Protein AF-A0A6A4KX55-F1 (afdb_monomer_lite)

Organism: NCBI:txid262921

Foldseek 3Di:
DDDDDDVVLVVCCVPDPQVVVPPDDDPVVSSVVSCVVVVNCPPPDDDPPQEFEDAPPPDPRHDDDDPSHNYYPDCPDPVSVLVVCVSVVVCVPDDDDPVDDDDDD

Radius of gyration: 18.21 Å; chains: 1; bounding box: 34×35×49 Å

Structure (mmCIF, N/CA/C/O backbone):
data_AF-A0A6A4KX55-F1
#
_entry.id   AF-A0A6A4KX55-F1
#
loop_
_atom_site.group_PDB
_atom_site.id
_atom_site.type_symbol
_atom_site.label_atom_id
_atom_site.label_alt_id
_atom_site.label_comp_id
_atom_site.label_asym_id
_atom_site.label_entity_id
_atom_site.label_seq_id
_atom_site.pdbx_PDB_ins_code
_atom_site.Cartn_x
_atom_site.Cartn_y
_atom_site.Cartn_z
_atom_site.occupancy
_atom_site.B_iso_or_equiv
_atom_site.auth_seq_id
_atom_site.auth_comp_id
_atom_site.auth_asym_id
_atom_site.auth_atom_id
_atom_site.pdbx_PDB_model_num
ATOM 1 N N . MET A 1 1 ? 3.605 4.102 4.365 1.00 81.12 1 MET A N 1
ATOM 2 C CA . MET A 1 1 ? 2.219 4.073 3.849 1.00 81.12 1 MET A CA 1
ATOM 3 C C . MET A 1 1 ? 2.182 3.052 2.728 1.00 81.12 1 MET A C 1
ATOM 5 O O . MET A 1 1 ? 3.078 3.096 1.902 1.00 81.12 1 MET A O 1
ATOM 9 N N . GLY A 1 2 ? 1.238 2.114 2.742 1.00 85.00 2 GLY A N 1
ATOM 10 C CA . GLY A 1 2 ? 1.101 1.079 1.713 1.00 85.00 2 GLY A CA 1
ATOM 11 C C . GLY A 1 2 ? 0.410 1.531 0.421 1.00 85.00 2 GLY A C 1
ATOM 12 O O . GLY A 1 2 ? -0.059 2.662 0.283 1.00 85.00 2 GLY A O 1
ATOM 13 N N . PHE A 1 3 ? 0.336 0.612 -0.530 1.00 90.44 3 PHE A N 1
ATOM 14 C CA . PHE A 1 3 ? -0.394 0.746 -1.784 1.00 90.44 3 PHE A CA 1
ATOM 15 C C . PHE A 1 3 ? -0.927 -0.630 -2.195 1.00 90.44 3 PHE A C 1
ATOM 17 O O . PHE A 1 3 ? -0.511 -1.655 -1.658 1.00 90.44 3 PHE A O 1
ATOM 24 N N . LEU A 1 4 ? -1.864 -0.643 -3.137 1.00 91.50 4 LEU A N 1
ATOM 25 C CA . LEU A 1 4 ? -2.405 -1.857 -3.736 1.00 91.50 4 LEU A CA 1
ATOM 26 C C . LEU A 1 4 ? -2.187 -1.777 -5.243 1.00 91.50 4 LEU A C 1
ATOM 28 O O . LEU A 1 4 ? -2.354 -0.710 -5.836 1.00 91.50 4 LEU A O 1
ATOM 32 N N . LEU A 1 5 ? -1.812 -2.902 -5.844 1.00 94.62 5 LEU A N 1
ATOM 33 C CA . LEU A 1 5 ? -1.653 -3.048 -7.286 1.00 94.62 5 LEU A CA 1
ATOM 34 C C . LEU A 1 5 ? -2.670 -4.064 -7.794 1.00 94.62 5 LEU A C 1
ATOM 36 O O . LEU A 1 5 ? -2.913 -5.087 -7.151 1.00 94.62 5 LEU A O 1
ATOM 40 N N . SER A 1 6 ? -3.255 -3.785 -8.953 1.00 95.38 6 SER A N 1
ATOM 41 C CA . SER A 1 6 ? -4.009 -4.780 -9.704 1.00 95.38 6 SER A CA 1
ATOM 42 C C . SER A 1 6 ? -3.063 -5.839 -10.278 1.00 95.38 6 SER A C 1
ATOM 44 O O . SER A 1 6 ? -1.865 -5.600 -10.456 1.00 95.38 6 SER A O 1
ATOM 46 N N . TRP A 1 7 ? -3.593 -7.031 -10.548 1.00 96.69 7 TRP A N 1
ATOM 47 C CA . TRP A 1 7 ? -2.774 -8.172 -10.962 1.00 96.69 7 TRP A CA 1
ATOM 48 C C . TRP A 1 7 ? -2.030 -7.936 -12.284 1.00 96.69 7 TRP A C 1
ATOM 50 O O . TRP A 1 7 ? -0.869 -8.305 -12.400 1.00 96.69 7 TRP A O 1
ATOM 60 N N . ASP A 1 8 ? -2.637 -7.231 -13.236 1.00 96.00 8 ASP A N 1
ATOM 61 C CA . ASP A 1 8 ? -2.009 -6.869 -14.513 1.00 96.00 8 ASP A CA 1
ATOM 62 C C . ASP A 1 8 ? -0.739 -6.014 -14.334 1.00 96.00 8 ASP A C 1
ATOM 64 O O . ASP A 1 8 ? 0.228 -6.151 -15.087 1.00 96.00 8 ASP A O 1
ATOM 68 N N . LEU A 1 9 ? -0.707 -5.152 -13.309 1.00 97.00 9 LEU A N 1
ATOM 69 C CA . LEU A 1 9 ? 0.491 -4.393 -12.951 1.00 97.00 9 LEU A CA 1
ATOM 70 C C . LEU A 1 9 ? 1.567 -5.302 -12.357 1.00 97.00 9 LEU A C 1
ATOM 72 O O . LEU A 1 9 ? 2.740 -5.123 -12.671 1.00 97.00 9 LEU A O 1
ATOM 76 N N . VAL A 1 10 ? 1.179 -6.280 -11.533 1.00 96.81 10 VAL A N 1
ATOM 77 C CA . VAL A 1 10 ? 2.100 -7.272 -10.954 1.00 96.81 10 VAL A CA 1
ATOM 78 C C . VAL A 1 10 ? 2.715 -8.141 -12.050 1.00 96.81 10 VAL A C 1
ATOM 80 O O . VAL A 1 10 ? 3.933 -8.311 -12.083 1.00 96.81 10 VAL A O 1
ATOM 83 N N . GLU A 1 11 ? 1.902 -8.631 -12.987 1.00 97.81 11 GLU A N 1
ATOM 84 C CA . GLU A 1 11 ? 2.375 -9.392 -14.146 1.00 97.81 11 GLU A CA 1
ATOM 85 C C . GLU A 1 11 ? 3.349 -8.571 -14.984 1.00 97.81 11 GLU A C 1
ATOM 87 O O . GLU A 1 11 ? 4.436 -9.047 -15.313 1.00 97.81 11 GLU A O 1
ATOM 92 N N . TRP A 1 12 ? 3.006 -7.313 -15.275 1.00 97.75 12 TRP A N 1
ATOM 93 C CA . TRP A 1 12 ? 3.901 -6.417 -15.999 1.00 97.75 12 TRP A CA 1
ATOM 94 C C . TRP A 1 12 ? 5.222 -6.189 -15.253 1.00 97.75 12 TRP A C 1
ATOM 96 O O . TRP A 1 12 ? 6.278 -6.227 -15.888 1.00 97.75 12 TRP A O 1
ATOM 106 N N . ILE A 1 13 ? 5.186 -6.002 -13.927 1.00 97.25 13 ILE A N 1
ATOM 107 C CA . ILE A 1 13 ? 6.399 -5.860 -13.110 1.00 97.25 13 ILE A CA 1
ATOM 108 C C . ILE A 1 13 ? 7.279 -7.112 -13.219 1.00 97.25 13 ILE A C 1
ATOM 110 O O . ILE A 1 13 ? 8.496 -6.990 -13.337 1.00 97.25 13 ILE A O 1
ATOM 114 N N . GLY A 1 14 ? 6.672 -8.302 -13.220 1.00 96.88 14 GLY A N 1
ATOM 115 C CA . GLY A 1 14 ? 7.385 -9.578 -13.279 1.00 96.88 14 GLY A CA 1
ATOM 116 C C . GLY A 1 14 ? 8.090 -9.866 -14.609 1.00 96.88 14 GLY A C 1
ATOM 117 O O . GLY A 1 14 ? 9.042 -10.644 -14.625 1.00 96.88 14 GLY A O 1
ATOM 118 N N . VAL A 1 15 ? 7.656 -9.250 -15.715 1.00 97.94 15 VAL A N 1
ATOM 119 C CA . VAL A 1 15 ? 8.202 -9.523 -17.062 1.00 97.94 15 VAL A CA 1
ATOM 120 C C . VAL A 1 15 ? 8.933 -8.342 -17.703 1.00 97.94 15 VAL A C 1
ATOM 122 O O . VAL A 1 15 ? 9.639 -8.532 -18.690 1.00 97.94 15 VAL A O 1
ATOM 125 N N . SER A 1 16 ? 8.764 -7.119 -17.193 1.00 97.81 16 SER A N 1
ATOM 126 C CA . SER A 1 16 ? 9.350 -5.917 -17.792 1.00 97.81 16 SER A CA 1
ATOM 127 C C . SER A 1 16 ? 10.829 -5.743 -17.444 1.00 97.81 16 SER A C 1
ATOM 129 O O . SER A 1 16 ? 11.244 -5.899 -16.297 1.00 97.81 16 SER A O 1
ATOM 131 N N . ASP A 1 17 ? 11.620 -5.298 -18.423 1.00 98.19 17 ASP A N 1
ATOM 132 C CA . ASP A 1 17 ? 13.017 -4.917 -18.193 1.00 98.19 17 ASP A CA 1
ATOM 133 C C . ASP A 1 17 ? 13.169 -3.662 -17.312 1.00 98.19 17 ASP A C 1
ATOM 135 O O . ASP A 1 17 ? 14.244 -3.439 -16.759 1.00 98.19 17 ASP A O 1
ATOM 139 N N . ILE A 1 18 ? 12.113 -2.847 -17.147 1.00 98.06 18 ILE A N 1
ATOM 140 C CA . ILE A 1 18 ? 12.163 -1.619 -16.337 1.00 98.06 18 ILE A CA 1
ATOM 141 C C . ILE A 1 18 ? 12.393 -1.958 -14.851 1.00 98.06 18 ILE A C 1
ATOM 143 O O . ILE A 1 18 ? 13.448 -1.578 -14.342 1.00 98.06 18 ILE A O 1
ATOM 147 N N . PRO A 1 19 ? 11.508 -2.702 -14.149 1.00 97.25 19 PRO A N 1
ATOM 148 C CA . PRO A 1 19 ? 11.777 -3.115 -12.769 1.00 97.25 19 PRO A CA 1
ATOM 149 C C . PRO A 1 19 ? 12.984 -4.040 -12.646 1.00 97.25 19 PRO A C 1
ATOM 151 O O . PRO A 1 19 ? 13.758 -3.921 -11.699 1.00 97.25 19 PRO A O 1
ATOM 154 N N . LYS A 1 20 ? 13.178 -4.939 -13.620 1.00 97.38 20 LYS A N 1
ATOM 155 C CA . LYS A 1 20 ? 14.279 -5.912 -13.622 1.00 97.38 20 LYS A CA 1
ATOM 156 C C . LYS A 1 20 ? 15.661 -5.253 -13.556 1.00 97.38 20 LYS A C 1
ATOM 158 O O . LYS A 1 20 ? 16.560 -5.814 -12.936 1.00 97.38 20 LYS A O 1
ATOM 163 N N . ASN A 1 21 ? 15.823 -4.078 -14.165 1.00 97.69 21 ASN A N 1
ATOM 164 C CA . ASN A 1 21 ? 17.088 -3.340 -14.194 1.00 97.69 21 ASN A CA 1
ATOM 165 C C . ASN A 1 21 ? 17.198 -2.243 -13.115 1.00 97.69 21 ASN A C 1
ATOM 167 O O . ASN A 1 21 ? 18.212 -1.550 -13.066 1.00 97.69 21 ASN A O 1
ATOM 171 N N . ASP A 1 22 ? 16.187 -2.059 -12.258 1.00 96.75 22 ASP A N 1
ATOM 172 C CA . ASP A 1 22 ? 16.114 -0.943 -11.305 1.00 96.75 22 ASP A CA 1
ATOM 173 C C . ASP A 1 22 ? 15.582 -1.394 -9.937 1.00 96.75 22 ASP A C 1
ATOM 175 O O . ASP A 1 22 ? 14.496 -1.006 -9.523 1.00 96.75 22 ASP A O 1
ATOM 179 N N . THR A 1 23 ? 16.346 -2.225 -9.222 1.00 96.06 23 THR A N 1
ATOM 180 C CA . THR A 1 23 ? 15.906 -2.888 -7.976 1.00 96.06 23 THR A CA 1
ATOM 181 C C . THR A 1 23 ? 16.488 -2.293 -6.688 1.00 96.06 23 THR A C 1
ATOM 183 O O . THR A 1 23 ? 16.286 -2.852 -5.611 1.00 96.06 23 THR A O 1
ATOM 186 N N . PHE A 1 24 ? 17.243 -1.191 -6.763 1.00 96.75 24 PHE A N 1
ATOM 187 C CA . PHE A 1 24 ? 17.933 -0.606 -5.607 1.00 96.75 24 PHE A CA 1
ATOM 188 C C . PHE A 1 24 ? 17.283 0.703 -5.146 1.00 96.75 24 PHE A C 1
ATOM 190 O O . PHE A 1 24 ? 17.296 1.703 -5.862 1.00 96.75 24 PHE A O 1
ATOM 197 N N . GLY A 1 25 ? 16.748 0.719 -3.924 1.00 95.56 25 GLY A N 1
ATOM 198 C CA . GLY A 1 25 ? 16.095 1.893 -3.347 1.00 95.56 25 GLY A CA 1
ATOM 199 C C . GLY A 1 25 ? 14.976 1.539 -2.370 1.00 95.56 25 GLY A C 1
ATOM 200 O O . GLY A 1 25 ? 14.808 0.385 -1.985 1.00 95.56 25 GLY A O 1
ATOM 201 N N . LEU A 1 26 ? 14.213 2.557 -1.964 1.00 94.81 26 LEU A N 1
ATOM 202 C CA . LEU A 1 26 ? 12.984 2.362 -1.192 1.00 94.81 26 LEU A CA 1
ATOM 203 C C . LEU A 1 26 ? 11.902 1.786 -2.107 1.00 94.81 26 LEU A C 1
ATOM 205 O O . LEU A 1 26 ? 11.653 2.331 -3.181 1.00 94.81 26 LEU A O 1
ATOM 209 N N . GLU A 1 27 ? 11.278 0.699 -1.669 1.00 95.12 27 GLU A N 1
ATOM 210 C CA . GLU A 1 27 ? 10.332 -0.089 -2.462 1.00 95.12 27 GLU A CA 1
ATOM 211 C C . GLU A 1 27 ? 9.149 0.743 -2.987 1.00 95.12 27 GLU A C 1
ATOM 213 O O . GLU A 1 27 ? 8.886 0.737 -4.188 1.00 95.12 27 GLU A O 1
ATOM 218 N N . ASP A 1 28 ? 8.522 1.562 -2.144 1.00 92.44 28 ASP A N 1
ATOM 219 C CA . ASP A 1 28 ? 7.424 2.457 -2.530 1.00 92.44 28 ASP A CA 1
ATOM 220 C C . ASP A 1 28 ? 7.813 3.476 -3.619 1.00 92.44 28 ASP A C 1
ATOM 222 O O . ASP A 1 28 ? 7.050 3.736 -4.557 1.00 92.44 28 ASP A O 1
ATOM 226 N N . LYS A 1 29 ? 9.024 4.034 -3.534 1.00 95.06 29 LYS A N 1
ATOM 227 C CA . LYS A 1 29 ? 9.564 4.953 -4.544 1.00 95.06 29 LYS A CA 1
ATOM 228 C C . LYS A 1 29 ? 9.906 4.238 -5.843 1.00 95.06 29 LYS A C 1
ATOM 230 O O . LYS A 1 29 ? 9.659 4.799 -6.910 1.00 95.06 29 LYS A O 1
ATOM 235 N N . LEU A 1 30 ? 10.473 3.036 -5.757 1.00 96.25 30 LEU A N 1
ATOM 236 C CA . LEU A 1 30 ? 10.803 2.225 -6.925 1.00 96.25 30 LEU A CA 1
ATOM 237 C C . LEU A 1 30 ? 9.543 1.857 -7.699 1.00 96.25 30 LEU A C 1
ATOM 239 O O . LEU A 1 30 ? 9.473 2.123 -8.894 1.00 96.25 30 LEU A O 1
ATOM 243 N N . VAL A 1 31 ? 8.511 1.359 -7.015 1.00 96.00 31 VAL A N 1
ATOM 244 C CA . VAL A 1 31 ? 7.237 1.016 -7.656 1.00 96.00 31 VAL A CA 1
ATOM 245 C C . VAL A 1 31 ? 6.636 2.228 -8.368 1.00 96.00 31 VAL A C 1
ATOM 247 O O . VAL A 1 31 ? 6.249 2.118 -9.531 1.00 96.00 31 VAL A O 1
ATOM 250 N N . GLY A 1 32 ? 6.619 3.405 -7.731 1.00 95.00 32 GLY A N 1
ATOM 251 C CA . GLY A 1 32 ? 6.170 4.640 -8.383 1.00 95.00 32 GLY A CA 1
ATOM 252 C C . GLY A 1 32 ? 6.978 4.973 -9.643 1.00 95.00 32 GLY A C 1
ATOM 253 O O . GLY A 1 32 ? 6.404 5.187 -10.710 1.00 95.00 32 GLY A O 1
ATOM 254 N N . LYS A 1 33 ? 8.312 4.934 -9.541 1.00 96.50 33 LYS A N 1
ATOM 255 C CA . LYS A 1 33 ? 9.234 5.202 -10.654 1.00 96.50 33 LYS A CA 1
ATOM 256 C C . LYS A 1 33 ? 9.032 4.234 -11.822 1.00 96.50 33 LYS A C 1
ATOM 258 O O . LYS A 1 33 ? 9.014 4.671 -12.972 1.00 96.50 33 LYS A O 1
ATOM 263 N N . TRP A 1 34 ? 8.866 2.940 -11.552 1.00 97.88 34 TRP A N 1
ATOM 264 C CA . TRP A 1 34 ? 8.635 1.938 -12.591 1.00 97.88 34 TRP A CA 1
ATOM 265 C C . TRP A 1 34 ? 7.321 2.186 -13.322 1.00 97.88 34 TRP A C 1
ATOM 267 O O . TRP A 1 34 ? 7.295 2.188 -14.552 1.00 97.88 34 TRP A O 1
ATOM 277 N N . LEU A 1 35 ? 6.234 2.417 -12.580 1.00 96.94 35 LEU A N 1
ATOM 278 C CA . LEU A 1 35 ? 4.916 2.643 -13.169 1.00 96.94 35 LEU A CA 1
ATOM 279 C C . LEU A 1 35 ? 4.875 3.919 -14.020 1.00 96.94 35 LEU A C 1
ATOM 281 O O . LEU A 1 35 ? 4.205 3.921 -15.055 1.00 96.94 35 LEU A O 1
ATOM 285 N N . ASP A 1 36 ? 5.605 4.964 -13.625 1.00 95.75 36 ASP A N 1
ATOM 286 C CA . ASP A 1 36 ? 5.752 6.191 -14.411 1.00 95.75 36 ASP A CA 1
ATOM 287 C C . ASP A 1 36 ? 6.567 5.937 -15.690 1.00 95.75 36 ASP A C 1
ATOM 289 O O . ASP A 1 36 ? 6.104 6.244 -16.789 1.00 95.75 36 ASP A O 1
ATOM 293 N N . ALA A 1 37 ? 7.736 5.295 -15.580 1.00 97.12 37 ALA A N 1
ATOM 294 C CA . ALA A 1 37 ? 8.584 4.968 -16.731 1.00 97.12 37 ALA A CA 1
ATOM 295 C C . ALA A 1 37 ? 7.888 4.031 -17.739 1.00 97.12 37 ALA A C 1
ATOM 297 O O . ALA A 1 37 ? 8.059 4.169 -18.950 1.00 97.12 37 ALA A O 1
ATOM 298 N N . GLY A 1 38 ? 7.078 3.091 -17.245 1.00 96.44 38 GLY A N 1
ATOM 299 C CA . GLY A 1 38 ? 6.302 2.148 -18.049 1.00 96.44 38 GLY A CA 1
ATOM 300 C C . GLY A 1 38 ? 4.944 2.667 -18.526 1.00 96.44 38 GLY A C 1
ATOM 301 O O . GLY A 1 38 ? 4.222 1.921 -19.192 1.00 96.44 38 GLY A O 1
ATOM 302 N N . TRP A 1 39 ? 4.564 3.904 -18.175 1.00 96.19 39 TRP A N 1
ATOM 303 C CA . TRP A 1 39 ? 3.249 4.490 -18.474 1.00 96.19 39 TRP A CA 1
ATOM 304 C C . TRP A 1 39 ? 2.065 3.619 -18.007 1.00 96.19 39 TRP A C 1
ATOM 306 O O . TRP A 1 39 ? 1.043 3.487 -18.693 1.00 96.19 39 TRP A O 1
ATOM 316 N N . LYS A 1 40 ? 2.204 3.002 -16.827 1.00 95.62 40 LYS A N 1
ATOM 317 C CA . LYS A 1 40 ? 1.249 2.041 -16.253 1.00 95.62 40 LYS A CA 1
ATOM 318 C C . LYS A 1 40 ? 0.306 2.625 -15.204 1.00 95.62 40 LYS A C 1
ATOM 320 O O . LYS A 1 40 ? -0.766 2.071 -14.988 1.00 95.62 40 LYS A O 1
ATOM 325 N N . ALA A 1 41 ? 0.618 3.776 -14.614 1.00 89.19 41 ALA A N 1
ATOM 326 C CA . ALA A 1 41 ? -0.194 4.403 -13.563 1.00 89.19 41 ALA A CA 1
ATOM 327 C C . ALA A 1 41 ? -1.485 5.111 -14.056 1.00 89.19 41 ALA A C 1
ATOM 329 O O . ALA A 1 41 ? -1.958 6.049 -13.416 1.00 89.19 41 ALA A O 1
ATOM 330 N N . LYS A 1 42 ? -2.082 4.688 -15.182 1.00 89.25 42 LYS A N 1
ATOM 331 C CA . LYS A 1 42 ? -3.206 5.400 -15.833 1.00 89.25 42 LYS A CA 1
ATOM 332 C C . LYS A 1 42 ? -4.475 5.480 -14.977 1.00 89.25 42 LYS A C 1
ATOM 334 O O . LYS A 1 42 ? -5.196 6.464 -15.060 1.00 89.25 42 LYS A O 1
ATOM 339 N N . ASN A 1 43 ? -4.712 4.470 -14.141 1.00 89.56 43 ASN A N 1
ATOM 340 C CA . ASN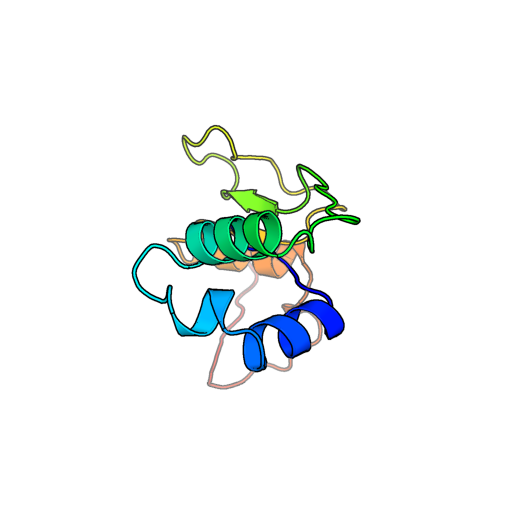 A 1 43 ? -5.877 4.376 -13.255 1.00 89.56 43 ASN A CA 1
ATOM 341 C C . ASN A 1 43 ? -5.494 4.581 -11.781 1.00 89.56 43 ASN A C 1
ATOM 343 O O . ASN A 1 43 ? -6.086 3.983 -10.883 1.00 89.56 43 ASN A O 1
ATOM 347 N N . ARG A 1 44 ? -4.452 5.376 -11.514 1.00 88.31 44 ARG A N 1
ATOM 348 C CA . ARG A 1 44 ? -4.002 5.630 -10.146 1.00 88.31 44 ARG A CA 1
ATOM 349 C C . ARG A 1 44 ? -5.081 6.386 -9.371 1.00 88.31 44 ARG A C 1
ATOM 351 O O . ARG A 1 44 ? -5.413 7.522 -9.695 1.00 88.31 44 ARG A O 1
ATOM 358 N N . PHE A 1 45 ? -5.553 5.775 -8.293 1.00 86.81 45 PHE A N 1
ATOM 359 C CA . PHE A 1 45 ? -6.503 6.371 -7.363 1.00 86.81 45 PHE A CA 1
ATOM 360 C C . PHE A 1 45 ? -5.858 6.574 -5.988 1.00 86.81 45 PHE A C 1
ATOM 362 O O . PHE A 1 45 ? -5.022 5.783 -5.554 1.00 86.81 45 PHE A O 1
ATOM 369 N N . SER A 1 46 ? -6.231 7.653 -5.299 1.00 83.56 46 SER A N 1
ATOM 370 C CA . SER A 1 46 ? -5.739 7.972 -3.957 1.00 83.56 46 SER A CA 1
ATOM 371 C C . SER A 1 46 ? -6.904 8.411 -3.079 1.00 83.56 46 SER A C 1
ATOM 373 O O . SER A 1 46 ? -7.316 9.566 -3.135 1.00 83.56 46 SER A O 1
ATOM 375 N N . ASN A 1 47 ? -7.388 7.510 -2.225 1.00 73.06 47 ASN A N 1
ATOM 376 C CA . ASN A 1 47 ? -8.504 7.776 -1.320 1.00 73.06 47 ASN A CA 1
ATOM 377 C C . ASN A 1 47 ? -8.044 8.343 0.030 1.00 73.06 47 ASN A C 1
ATOM 379 O O . ASN A 1 47 ? -8.199 7.685 1.049 1.00 73.06 47 ASN A O 1
ATOM 383 N N . LYS A 1 48 ? -7.381 9.501 0.087 1.00 76.81 48 LYS A N 1
ATOM 384 C CA . LYS A 1 48 ? -6.962 10.049 1.393 1.00 76.81 48 LYS A CA 1
ATOM 385 C C . LYS A 1 48 ? -8.168 10.689 2.115 1.00 76.81 48 LYS A C 1
ATOM 387 O O . LYS A 1 48 ? -8.800 11.527 1.477 1.00 76.81 48 LYS A O 1
ATOM 392 N N . PRO A 1 49 ? -8.451 10.378 3.404 1.00 77.25 49 PRO A N 1
ATOM 393 C CA . PRO A 1 49 ? -7.697 9.514 4.325 1.00 77.25 49 PRO A CA 1
ATOM 394 C C . PRO A 1 49 ? -8.311 8.104 4.511 1.00 77.25 49 PRO A C 1
ATOM 396 O O . PRO A 1 49 ? -9.071 7.864 5.436 1.00 77.25 49 PRO A O 1
ATOM 399 N N . GLY A 1 50 ? -7.936 7.135 3.676 1.00 86.81 50 GLY A N 1
ATOM 400 C CA . GLY A 1 50 ? -8.294 5.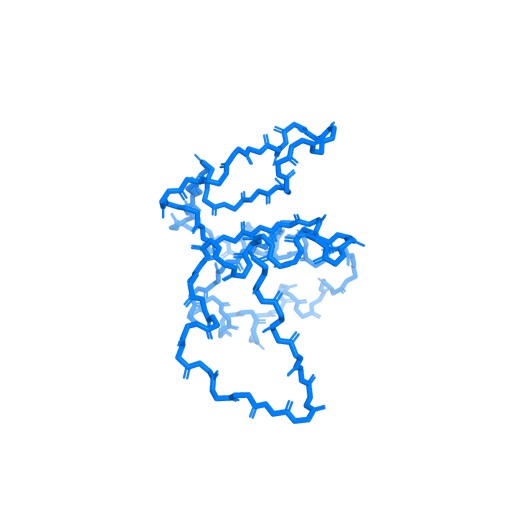718 3.852 1.00 86.81 50 GLY A CA 1
ATOM 401 C C . GLY A 1 50 ? -7.213 4.912 4.577 1.00 86.81 50 GLY A C 1
ATOM 402 O O . GLY A 1 50 ? -7.483 3.878 5.170 1.00 86.81 50 GLY A O 1
ATOM 403 N N . MET A 1 51 ? -5.972 5.388 4.574 1.00 91.06 51 MET A N 1
ATOM 404 C CA . MET A 1 51 ? -4.889 4.822 5.371 1.00 91.06 51 MET A CA 1
ATOM 405 C C . MET A 1 51 ? -4.075 5.969 5.949 1.00 91.06 51 MET A C 1
ATOM 407 O O . MET A 1 51 ? -3.875 6.972 5.256 1.00 91.06 51 MET A O 1
ATOM 411 N N . TYR A 1 52 ? -3.636 5.843 7.198 1.00 92.12 52 TYR A N 1
ATOM 412 C CA . TYR A 1 52 ? -2.979 6.930 7.921 1.00 92.12 52 TYR A CA 1
ATOM 413 C C . TYR A 1 52 ? -2.311 6.454 9.223 1.00 92.12 52 TYR A C 1
ATOM 415 O O . TYR A 1 52 ? -2.455 5.299 9.617 1.00 92.12 52 TYR A O 1
ATOM 423 N N . ASP A 1 53 ? -1.533 7.325 9.863 1.00 92.88 53 ASP A N 1
ATOM 424 C CA . ASP A 1 53 ? -0.859 7.071 11.139 1.00 92.88 53 ASP A CA 1
ATOM 425 C C . ASP A 1 53 ? -1.856 7.074 12.307 1.00 92.88 53 ASP A C 1
ATOM 427 O O . ASP A 1 53 ? -2.832 7.820 12.297 1.00 92.88 53 ASP A O 1
ATOM 431 N N . TYR A 1 54 ? -1.591 6.265 13.335 1.00 94.56 54 TYR A N 1
ATOM 432 C CA . TYR A 1 54 ? -2.436 6.160 14.528 1.00 94.56 54 TYR A CA 1
ATOM 433 C C . TYR A 1 54 ? -2.804 7.536 15.145 1.00 94.56 54 TYR A C 1
ATOM 435 O O . TYR A 1 54 ? -1.926 8.410 15.218 1.00 94.56 54 TYR A O 1
ATOM 443 N N . PRO A 1 55 ? -4.052 7.720 15.640 1.00 93.69 55 PRO A N 1
ATOM 444 C CA . PRO A 1 55 ? -4.511 8.978 16.229 1.00 93.69 55 PRO A CA 1
ATOM 445 C C . PRO A 1 55 ? -3.588 9.519 17.327 1.00 93.69 55 PRO A C 1
ATOM 447 O O . PRO A 1 55 ? -3.075 8.777 18.167 1.00 93.69 55 PRO A O 1
ATOM 450 N N . GLY A 1 56 ? -3.385 10.837 17.345 1.00 88.31 56 GLY A N 1
ATOM 451 C CA . GLY A 1 56 ? -2.560 11.503 18.359 1.00 88.31 56 GLY A CA 1
ATOM 452 C C . GLY A 1 56 ? -1.049 11.317 18.175 1.00 88.31 56 GLY A C 1
ATOM 453 O O . GLY A 1 56 ? -0.269 11.758 19.017 1.00 88.31 56 GLY A O 1
ATOM 454 N N . THR A 1 57 ? -0.601 10.701 17.076 1.00 81.94 57 THR A N 1
ATOM 455 C CA . THR A 1 57 ? 0.808 10.783 16.668 1.00 81.94 57 THR A CA 1
ATOM 456 C C . THR A 1 57 ? 1.113 12.173 16.092 1.00 81.94 57 THR A C 1
ATOM 458 O O . THR A 1 57 ? 0.263 12.773 15.438 1.00 81.94 57 THR A O 1
ATOM 461 N N . ASN A 1 58 ? 2.331 12.698 16.298 1.00 78.56 58 ASN A N 1
ATOM 462 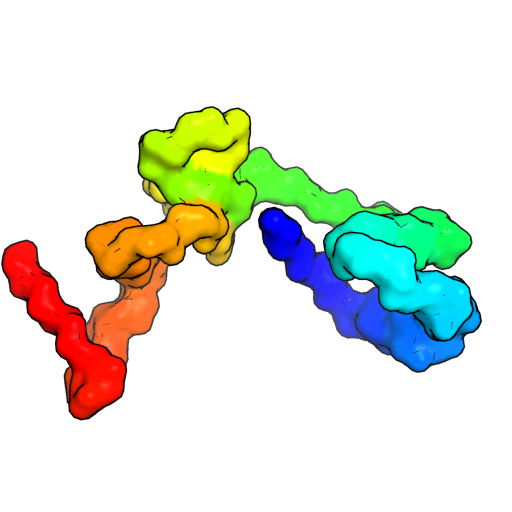C CA . ASN A 1 58 ? 2.748 14.047 15.855 1.00 78.56 58 ASN A CA 1
ATOM 463 C C . ASN A 1 58 ? 2.902 14.194 14.317 1.00 78.56 58 ASN A C 1
ATOM 465 O O . ASN A 1 58 ? 3.585 15.100 13.836 1.00 78.56 58 ASN A O 1
ATOM 469 N N . GLY A 1 59 ? 2.334 13.279 13.528 1.00 75.00 59 GLY A N 1
ATOM 470 C CA . GLY A 1 59 ? 2.434 13.263 12.071 1.00 75.00 59 GLY A CA 1
ATOM 471 C C . GLY A 1 59 ? 1.337 14.085 11.390 1.00 75.00 59 GLY A C 1
ATOM 472 O O . GLY A 1 59 ? 0.199 14.122 11.842 1.00 75.00 59 GLY A O 1
ATOM 473 N N . ARG A 1 60 ? 1.645 14.682 10.228 1.00 81.56 60 ARG A N 1
ATOM 474 C CA . ARG A 1 60 ? 0.639 15.324 9.344 1.00 81.56 60 ARG A CA 1
ATOM 475 C C . ARG A 1 60 ? -0.385 14.341 8.766 1.00 81.56 60 ARG A C 1
ATOM 477 O O . ARG A 1 60 ? -1.382 14.769 8.199 1.00 81.56 60 ARG A O 1
ATOM 484 N N . CYS A 1 61 ? -0.099 13.048 8.863 1.00 85.31 61 CYS A N 1
ATOM 485 C CA . CYS A 1 61 ? -0.944 11.964 8.393 1.00 85.31 61 CYS A CA 1
ATOM 486 C C . CYS A 1 61 ? -1.599 11.232 9.571 1.00 85.31 61 CYS A C 1
ATOM 488 O O . CYS A 1 61 ? -1.871 10.053 9.434 1.00 85.31 61 CYS A O 1
ATOM 490 N N . SER A 1 62 ? -1.786 11.886 10.718 1.00 90.56 62 SER A N 1
ATOM 491 C CA . SER A 1 62 ? -2.469 11.343 11.897 1.00 90.56 62 SER A CA 1
ATOM 492 C C . SER A 1 62 ? -3.934 11.769 11.858 1.00 90.56 62 SER A C 1
ATOM 494 O O . SER A 1 62 ? -4.216 12.965 11.772 1.00 90.56 62 SER A O 1
ATOM 496 N N . TYR A 1 63 ? -4.854 10.807 11.883 1.00 89.81 63 TYR A N 1
ATOM 497 C CA . TYR A 1 63 ? -6.298 11.062 11.853 1.00 89.81 63 TYR A CA 1
ATOM 498 C C . TYR A 1 63 ? -7.023 10.149 12.841 1.00 89.81 63 TYR A C 1
ATOM 500 O O . TYR A 1 63 ? -6.508 9.090 13.201 1.00 89.81 63 TYR A O 1
ATOM 508 N N . ASP A 1 64 ? -8.215 10.566 13.268 1.00 93.19 64 ASP A N 1
ATOM 509 C CA . ASP A 1 64 ? -9.106 9.742 14.086 1.00 93.19 64 ASP A CA 1
ATOM 510 C C . ASP A 1 64 ? -9.621 8.530 13.303 1.00 93.19 64 ASP A C 1
ATOM 512 O O . ASP A 1 64 ? -9.798 8.600 12.087 1.00 93.19 64 ASP A O 1
ATOM 516 N N . LEU A 1 65 ? -9.911 7.436 14.018 1.00 93.75 65 LEU A N 1
ATOM 517 C CA . LEU A 1 65 ? -10.503 6.236 13.428 1.00 93.75 65 LEU A CA 1
ATOM 518 C C . LEU A 1 65 ? -11.947 6.513 12.984 1.00 93.75 65 LEU A C 1
ATOM 520 O O . LEU A 1 65 ? -12.828 6.738 13.813 1.00 93.75 65 LEU A O 1
ATOM 524 N N . ILE A 1 66 ? -12.187 6.476 11.672 1.00 92.75 66 ILE A N 1
ATOM 525 C CA . ILE A 1 66 ? -13.498 6.703 11.036 1.00 92.75 66 ILE A CA 1
ATOM 526 C C . ILE A 1 66 ? -13.995 5.447 10.307 1.00 92.75 66 ILE A C 1
ATOM 528 O O . ILE A 1 66 ? -13.160 4.649 9.889 1.00 92.75 66 ILE A O 1
ATOM 532 N N . PRO A 1 67 ? -15.307 5.263 10.068 1.00 92.00 67 PRO A N 1
ATOM 533 C CA . PRO A 1 67 ? -15.834 4.061 9.406 1.00 92.00 67 PRO A CA 1
ATOM 534 C C . PRO A 1 67 ? -15.148 3.682 8.079 1.00 92.00 67 PRO A C 1
ATOM 536 O O . PRO A 1 67 ? -14.973 2.499 7.811 1.00 92.00 67 PRO A O 1
ATOM 539 N N . ASP A 1 68 ? -14.686 4.667 7.302 1.00 90.75 68 ASP A N 1
ATOM 540 C CA . ASP A 1 68 ? -14.011 4.461 6.007 1.00 90.75 68 ASP A CA 1
ATOM 541 C C . ASP A 1 68 ? -12.500 4.170 6.120 1.00 90.75 68 ASP A C 1
ATOM 543 O O . ASP A 1 68 ? -11.767 4.168 5.127 1.00 90.75 68 ASP A O 1
ATOM 547 N N . THR A 1 69 ? -12.000 3.937 7.333 1.00 92.06 69 THR A N 1
ATOM 548 C CA . THR A 1 69 ? -10.597 3.577 7.564 1.00 92.06 69 THR A CA 1
ATOM 549 C C . THR A 1 69 ? -10.319 2.196 6.998 1.00 92.06 69 THR A C 1
ATOM 551 O O . THR A 1 69 ? -10.972 1.226 7.359 1.00 92.06 69 THR A O 1
ATOM 554 N N . VAL A 1 70 ? -9.301 2.094 6.151 1.00 91.62 70 VAL A N 1
ATOM 555 C CA . VAL A 1 70 ? -8.864 0.849 5.508 1.00 91.62 70 VAL A CA 1
ATOM 556 C C . VAL A 1 70 ? -7.633 0.271 6.205 1.00 91.62 70 VAL A C 1
ATOM 558 O O . VAL A 1 70 ? -7.530 -0.941 6.360 1.00 91.62 70 VAL A O 1
ATOM 561 N N . ALA A 1 71 ? -6.690 1.113 6.639 1.00 91.56 71 ALA A N 1
ATOM 562 C CA . ALA A 1 71 ? -5.486 0.656 7.336 1.00 91.56 71 ALA A CA 1
ATOM 563 C C . ALA A 1 71 ? -4.885 1.730 8.256 1.00 91.56 71 ALA A C 1
ATOM 565 O O . ALA A 1 71 ? -4.883 2.914 7.929 1.00 91.56 71 ALA A O 1
ATOM 566 N N . VAL A 1 72 ? -4.303 1.305 9.381 1.00 93.75 72 VAL A N 1
ATOM 567 C CA . VAL A 1 72 ? -3.646 2.197 10.350 1.00 93.75 72 VAL A CA 1
ATOM 568 C C . VAL A 1 72 ? -2.161 1.854 10.446 1.00 93.75 72 VAL A C 1
ATOM 570 O O . VAL A 1 72 ? -1.783 0.702 10.657 1.00 93.75 72 VAL A O 1
ATOM 573 N N . HIS A 1 73 ? -1.305 2.856 10.282 1.00 92.06 73 HIS A N 1
ATOM 574 C CA . HIS A 1 73 ? 0.144 2.758 10.405 1.00 92.06 73 HIS A CA 1
ATOM 575 C C . HIS A 1 73 ? 0.608 3.208 11.804 1.00 92.06 73 HIS A C 1
ATOM 577 O O . HIS A 1 73 ? -0.137 3.806 12.577 1.00 92.06 73 HIS A O 1
ATOM 583 N N . TRP A 1 74 ? 1.873 2.932 12.138 1.00 91.56 74 TRP A N 1
ATOM 584 C CA . TRP A 1 74 ? 2.523 3.432 13.357 1.00 91.56 74 TRP A CA 1
ATOM 585 C C . TRP A 1 74 ? 1.969 2.905 14.698 1.00 91.56 74 TRP A C 1
ATOM 587 O O . TRP A 1 74 ? 2.107 3.552 15.732 1.00 91.56 74 TRP A O 1
ATOM 597 N N . LEU A 1 75 ? 1.465 1.666 14.713 1.00 92.88 75 LEU A N 1
ATOM 598 C CA . LEU A 1 75 ? 1.082 0.929 15.928 1.00 92.88 75 LEU A CA 1
ATOM 599 C C . LEU A 1 75 ? 2.323 0.405 16.673 1.00 92.88 75 LEU A C 1
ATOM 601 O O . LEU A 1 75 ? 2.757 -0.733 16.490 1.00 92.88 75 LEU A O 1
ATOM 605 N N . LYS A 1 76 ? 2.960 1.265 17.472 1.00 91.44 76 LYS A N 1
ATOM 606 C CA . LYS A 1 76 ? 4.207 0.960 18.199 1.00 91.44 76 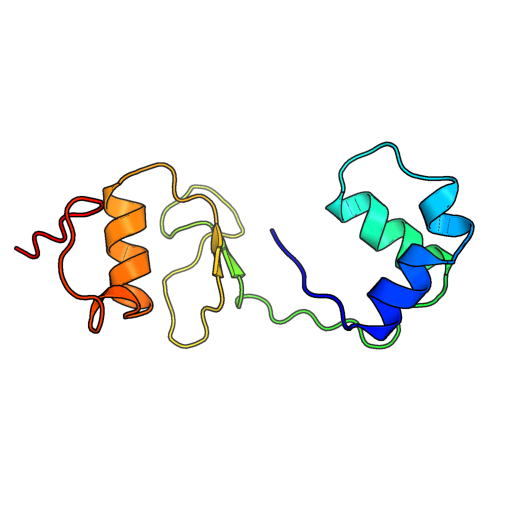LYS A CA 1
ATOM 607 C C . LYS A 1 76 ? 3.983 0.430 19.617 1.00 91.44 76 LYS A C 1
ATOM 609 O O . LYS A 1 76 ? 4.934 -0.051 20.225 1.00 91.44 76 LYS A O 1
ATOM 614 N N . ARG A 1 77 ? 2.758 0.512 20.147 1.00 92.62 77 ARG A N 1
ATOM 615 C CA . ARG A 1 77 ? 2.404 0.076 21.510 1.00 92.62 77 ARG A CA 1
ATOM 616 C C . ARG A 1 77 ? 1.229 -0.905 21.512 1.00 92.62 77 ARG A C 1
ATOM 618 O O . ARG A 1 77 ? 0.383 -0.864 20.623 1.00 92.62 77 ARG A O 1
ATOM 625 N N . TRP A 1 78 ? 1.163 -1.767 22.527 1.00 92.00 78 TRP A N 1
ATOM 626 C CA . TRP A 1 78 ? 0.118 -2.795 22.653 1.00 92.00 78 TRP A CA 1
ATOM 627 C C . TRP A 1 78 ? -1.299 -2.229 22.761 1.00 92.00 78 TRP A C 1
ATOM 629 O O . TRP A 1 78 ? -2.216 -2.765 22.153 1.00 92.00 78 TRP A O 1
ATOM 639 N N . ASP A 1 79 ? -1.483 -1.129 23.485 1.00 92.44 79 ASP A N 1
ATOM 640 C CA . ASP A 1 79 ? -2.779 -0.457 23.607 1.00 92.44 79 ASP A CA 1
ATOM 641 C C . ASP A 1 79 ? -3.270 0.103 22.263 1.00 92.44 79 ASP A C 1
ATOM 643 O O . ASP A 1 79 ? -4.459 0.020 21.967 1.00 92.44 79 ASP A O 1
ATOM 647 N N . GLN A 1 80 ? -2.359 0.591 21.414 1.00 94.25 80 GLN A N 1
ATOM 648 C CA . GLN A 1 80 ? -2.691 1.036 20.055 1.00 94.25 80 GLN A CA 1
ATOM 649 C C . GLN A 1 80 ? -3.168 -0.138 19.193 1.00 94.25 80 GLN A C 1
ATOM 651 O O . GLN A 1 80 ? -4.162 -0.015 18.480 1.00 94.25 80 GLN A O 1
ATOM 656 N N . TRP A 1 81 ? -2.489 -1.287 19.288 1.00 92.38 81 TRP A N 1
ATOM 657 C CA . TRP A 1 81 ? -2.911 -2.517 18.614 1.00 92.38 81 TRP A CA 1
ATOM 658 C C . TRP A 1 81 ? -4.297 -2.968 19.068 1.00 92.38 81 TRP A C 1
ATOM 660 O O . TRP A 1 81 ? -5.159 -3.193 18.225 1.00 92.38 81 TRP A O 1
ATOM 670 N N . VAL A 1 82 ? -4.536 -3.060 20.379 1.00 90.75 82 VAL A N 1
ATOM 671 C CA . VAL A 1 82 ? -5.842 -3.459 20.930 1.00 90.75 82 VAL A CA 1
ATOM 672 C C . VAL A 1 82 ? -6.944 -2.508 20.465 1.00 90.75 82 VAL A C 1
ATOM 674 O O . VAL A 1 82 ? -7.986 -2.965 20.001 1.00 90.75 82 VAL A O 1
ATOM 677 N N . HIS A 1 83 ? -6.703 -1.197 20.521 1.00 92.81 83 HIS A N 1
ATOM 678 C CA . HIS A 1 83 ? -7.662 -0.194 20.066 1.00 92.81 83 HIS A CA 1
ATOM 679 C C . HIS A 1 83 ? -8.026 -0.373 18.584 1.00 92.81 83 HIS A C 1
ATOM 681 O O . HIS A 1 83 ? -9.207 -0.447 18.252 1.00 92.81 83 HIS A O 1
ATOM 687 N N . VAL A 1 84 ? -7.033 -0.510 17.700 1.00 93.81 84 VAL A N 1
ATOM 688 C CA . VAL A 1 84 ? -7.279 -0.669 16.257 1.00 93.81 84 VAL A CA 1
ATOM 689 C C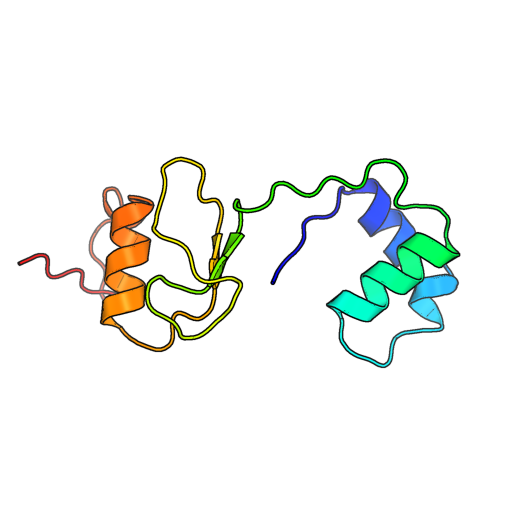 . VAL A 1 84 ? -7.928 -2.013 15.920 1.00 93.81 84 VAL A C 1
ATOM 691 O O . VAL A 1 84 ? -8.838 -2.058 15.095 1.00 93.81 84 VAL A O 1
ATOM 694 N N . LEU A 1 85 ? -7.519 -3.109 16.565 1.00 91.44 85 LEU A N 1
ATOM 695 C CA . LEU A 1 85 ? -8.144 -4.423 16.365 1.00 91.44 85 LEU A CA 1
ATOM 696 C C . LEU A 1 85 ? -9.618 -4.426 16.796 1.00 91.44 85 LEU A C 1
ATOM 698 O O . LEU A 1 85 ? -10.455 -5.012 16.108 1.00 91.44 85 LEU A O 1
ATOM 702 N N . ASN A 1 86 ? -9.941 -3.742 17.898 1.00 90.19 86 ASN A N 1
ATOM 703 C CA . ASN A 1 86 ? -11.320 -3.556 18.343 1.00 90.19 86 ASN A CA 1
ATOM 704 C C . ASN A 1 86 ? -12.115 -2.687 17.362 1.00 90.19 86 ASN A C 1
ATOM 706 O O . ASN A 1 86 ? -13.244 -3.037 17.030 1.00 90.19 86 ASN A O 1
ATOM 710 N N . PHE A 1 87 ? -11.521 -1.599 16.860 1.00 92.81 87 PHE A N 1
ATOM 711 C CA . PHE A 1 87 ? -12.146 -0.729 15.862 1.00 92.81 87 PHE A CA 1
ATOM 712 C C . PHE A 1 87 ? -12.533 -1.498 14.587 1.00 92.81 87 PHE A C 1
ATOM 714 O O . PHE A 1 87 ? -13.676 -1.418 14.144 1.00 92.81 87 PHE A O 1
ATOM 721 N N . PHE A 1 88 ? -11.621 -2.307 14.036 1.00 91.56 88 PHE A N 1
ATOM 722 C CA . PHE A 1 88 ? -11.911 -3.137 12.860 1.00 91.56 88 PHE A CA 1
ATOM 723 C C . PHE A 1 88 ? -12.795 -4.354 13.163 1.00 91.56 88 PHE A C 1
ATOM 725 O O . PHE A 1 88 ? -13.152 -5.094 12.248 1.00 91.56 88 PHE A O 1
ATOM 732 N N . ASN A 1 89 ? -13.138 -4.588 14.434 1.00 87.56 89 ASN A N 1
ATOM 733 C CA . ASN A 1 89 ? -13.962 -5.705 14.885 1.00 87.56 89 ASN A CA 1
ATOM 734 C C . ASN A 1 89 ? -13.429 -7.095 14.452 1.00 87.56 89 ASN A C 1
ATOM 736 O O . ASN A 1 89 ? -14.177 -8.069 14.387 1.00 87.56 89 ASN A O 1
ATOM 740 N N . VAL A 1 90 ? -12.123 -7.212 14.175 1.00 72.25 90 VAL A N 1
ATOM 741 C CA . VAL A 1 90 ? -11.499 -8.435 13.624 1.00 72.25 90 VAL A CA 1
ATOM 742 C C . VAL A 1 90 ? -11.361 -9.560 14.648 1.00 72.25 90 VAL A C 1
ATOM 744 O O . VAL A 1 90 ? -11.146 -10.711 14.281 1.00 72.25 90 VAL A O 1
ATOM 747 N N . THR A 1 91 ? -11.481 -9.249 15.938 1.00 66.81 91 THR A N 1
ATOM 748 C CA . THR A 1 91 ? -11.321 -10.214 17.035 1.00 66.81 91 THR A CA 1
ATOM 749 C C . THR A 1 91 ? -12.638 -10.797 17.538 1.00 66.81 91 THR A C 1
ATOM 751 O O . THR A 1 91 ? -12.608 -11.789 18.264 1.00 66.81 91 THR A O 1
ATOM 754 N N . LYS A 1 92 ? -13.793 -10.243 17.141 1.00 70.69 92 LYS A N 1
ATOM 755 C CA . LYS A 1 92 ? -15.108 -10.615 17.695 1.00 70.69 92 LYS A CA 1
ATOM 756 C C . LYS A 1 92 ? -15.517 -12.060 17.406 1.00 70.69 92 LYS A C 1
ATOM 758 O O . LYS A 1 92 ? -16.248 -12.655 18.192 1.00 70.69 92 LYS A O 1
ATOM 763 N N . GLU A 1 93 ? -15.024 -12.633 16.314 1.00 70.81 93 GLU A N 1
ATOM 764 C CA . GLU A 1 93 ? -15.334 -14.010 15.905 1.00 70.81 93 GLU A CA 1
ATOM 765 C C . GLU A 1 93 ? -14.186 -14.996 16.176 1.00 70.81 93 GLU A C 1
ATOM 767 O O . GLU A 1 93 ? -14.330 -16.202 15.959 1.00 70.81 93 GLU A O 1
ATOM 772 N N . LEU A 1 94 ? -13.037 -14.520 16.669 1.00 67.81 94 LEU A N 1
ATOM 773 C CA . LEU A 1 94 ? -11.875 -15.377 16.868 1.00 67.81 94 LEU A CA 1
ATOM 774 C C . LEU A 1 94 ? -11.966 -16.126 18.204 1.00 67.81 94 LEU A C 1
ATOM 776 O O . LEU A 1 94 ? -11.968 -15.528 19.282 1.00 67.81 94 LEU A O 1
ATOM 780 N N . LYS A 1 95 ? -11.976 -17.462 18.145 1.00 67.69 95 LYS A N 1
ATOM 781 C CA . LYS A 1 95 ? -11.936 -18.314 19.342 1.00 67.69 95 LYS A CA 1
ATOM 782 C C . LYS A 1 95 ? -10.591 -18.179 20.047 1.00 67.69 95 LYS A C 1
ATOM 784 O O . LYS A 1 95 ? -9.548 -18.393 19.436 1.00 67.69 95 LYS A O 1
ATOM 789 N N . HIS A 1 96 ? -10.639 -17.903 21.348 1.00 68.00 96 HIS A N 1
ATOM 790 C CA . HIS A 1 96 ? -9.464 -17.805 22.209 1.00 68.00 96 HIS A CA 1
ATOM 791 C C . HIS A 1 96 ? -8.492 -18.977 21.988 1.00 68.00 96 HIS A C 1
ATOM 793 O O . HIS A 1 96 ? -8.893 -20.144 21.988 1.00 68.00 96 HIS A O 1
ATOM 799 N N . SER A 1 97 ? -7.204 -18.674 21.829 1.00 66.81 97 SER A N 1
ATOM 800 C CA . SER A 1 97 ? -6.151 -19.673 21.626 1.00 66.81 97 SER A CA 1
ATOM 801 C C . SER A 1 97 ? -4.949 -19.373 22.518 1.00 66.81 97 SER A C 1
ATOM 803 O O . SER A 1 97 ? -4.813 -18.275 23.044 1.00 66.81 97 SER A O 1
ATOM 805 N N . LYS A 1 98 ? -4.022 -20.326 22.664 1.00 72.44 98 LYS A N 1
ATOM 806 C CA . LYS A 1 98 ? -2.774 -20.096 23.418 1.00 72.44 98 LYS A CA 1
ATOM 807 C C . LYS A 1 98 ? -1.861 -19.029 22.789 1.00 72.44 98 LYS A C 1
ATOM 809 O O . LYS A 1 98 ? -0.876 -18.654 23.412 1.00 72.44 98 LYS A O 1
ATOM 814 N N . LEU A 1 99 ? -2.156 -18.581 21.566 1.00 62.31 99 LEU A N 1
ATOM 815 C CA . LEU A 1 99 ? -1.332 -17.636 20.811 1.00 62.31 99 LEU A CA 1
ATOM 816 C C . LEU A 1 99 ? -1.719 -16.167 21.049 1.00 62.31 99 LEU A C 1
ATOM 818 O O . LEU A 1 99 ? -0.935 -15.290 20.701 1.00 62.31 99 LEU A O 1
ATOM 822 N N . TYR A 1 100 ? -2.888 -15.883 21.638 1.00 65.12 100 TYR A N 1
ATOM 823 C CA . TYR A 1 100 ? -3.286 -14.524 22.020 1.00 65.12 100 TYR A CA 1
ATOM 824 C C . TYR A 1 100 ? -4.380 -14.546 23.101 1.00 65.12 100 TYR A C 1
ATOM 826 O O . TYR A 1 100 ? -5.266 -15.397 23.078 1.00 65.12 100 TYR A O 1
ATOM 834 N N . SER A 1 101 ? -4.337 -13.586 24.029 1.00 56.94 101 SER A N 1
ATOM 835 C CA . SER A 1 101 ? -5.391 -13.357 25.024 1.00 56.94 101 SER A CA 1
ATOM 836 C C . SER A 1 101 ? -5.979 -11.968 24.805 1.00 56.94 101 SER A C 1
ATOM 838 O O . SER A 1 101 ? -5.249 -10.977 24.836 1.00 56.94 101 SER A O 1
ATOM 840 N N . VAL A 1 102 ? -7.287 -11.896 24.547 1.00 59.19 102 VAL A N 1
ATOM 841 C CA . VAL A 1 102 ? -8.026 -10.629 24.529 1.00 59.19 102 VAL A CA 1
ATOM 842 C C . VAL A 1 102 ? -8.729 -10.516 25.875 1.00 59.19 102 VAL A C 1
ATOM 844 O O . VAL A 1 102 ? -9.789 -11.104 26.075 1.00 59.19 102 VAL A O 1
ATOM 847 N N . VAL A 1 103 ? -8.121 -9.798 26.817 1.00 56.34 103 VAL A N 1
ATOM 848 C CA . VAL A 1 103 ? -8.806 -9.403 28.052 1.00 56.34 103 VAL A CA 1
ATOM 849 C C . VAL A 1 103 ? -9.487 -8.070 27.764 1.00 56.34 103 VAL A C 1
ATOM 851 O O . VAL A 1 103 ? -8.821 -7.040 27.672 1.00 56.34 103 VAL A O 1
ATOM 854 N N . LEU A 1 104 ? -10.799 -8.104 27.539 1.00 53.19 104 LEU A N 1
ATOM 855 C CA . LEU A 1 104 ? -11.627 -6.900 27.492 1.00 53.19 104 LEU A CA 1
ATOM 856 C C . LEU A 1 104 ? -12.043 -6.585 28.934 1.00 53.19 104 LEU A C 1
ATOM 858 O O . LEU A 1 104 ? -12.710 -7.411 29.557 1.00 53.19 104 LEU A O 1
ATOM 862 N N . ASN A 1 105 ? -11.598 -5.439 29.455 1.00 43.84 105 ASN A N 1
ATOM 863 C CA . ASN A 1 105 ? -12.099 -4.857 30.706 1.00 43.84 105 ASN A CA 1
ATOM 864 C C . ASN A 1 105 ? -13.344 -4.016 30.432 1.00 43.84 105 ASN A C 1
ATOM 866 O O . ASN A 1 105 ? -13.332 -3.299 29.404 1.00 43.84 105 ASN A O 1
#

Sequence (105 aa):
MGFLLSWDLVEWIGVSDIPKNDTFGLEDKLVGKWLDAGWKAKNRFSNKPGMYDYPGTNGRCSYDLIPDTVAVHWLKRWDQWVHVLNFFNVTKELKHSKLYSVVLN

Secondary structure (DSSP, 8-state):
------HHHHHHHHH-HHHHT---S-HHHHHHHHHHHTT-GGG----TTSEEEPTT-SSTTB----TT--EEE---SHHHHHHHHHHTTTTTTPPPBTTB-----

pLDDT: mean 87.72, std 11.75, range [43.84, 98.19]

=== Feature glossary ===
Reading guide. The protein is described through the following features:

Foldseek 3Di. A 3Di character summarizes, for each residue, the relative orientation of the Cα frame of its nearest spatial neighbor. Because it encodes fold topology rather than chemistry, 3Di alignments detect remote structural similarity that sequence alignment misses.

Contact-map, Ramachandran, and PAE plots. Plot images: a contact map (which residues are close in 3D, as an N×N binary image), a Ramachandran scatter (backbone torsion angles, revealing secondary-structure composition at a glance), and — for AlphaFold structures — a PAE heatmap (pairwise prediction confidence).

Radius of gyration, Cα contacts, bounding box. Radius of gyration (Rg) is the root-mean-square distance of Cα atoms from their centroid — a single number for overall size and compactness. A globular domain of N residues has Rg ≈ 2.2·N^0.38 Å; an extended or disordered chain has a much larger Rg. The Cα contact count is the number of residue pairs whose Cα atoms are within 8 Å and are more than four positions apart in sequence — a standard proxy for tertiary packing density. The bounding box is the smallest axis-aligned box enclosing all Cα atoms.

Secondary structure (8-state, DSSP). Eight-state secondary structure (DSSP): H is the canonical α-helix, G the tighter 3₁₀-helix, I the wider π-helix; E/B are β-structure, T and S are turns and bends, and '-' is everything else. DSSP derives these from the pattern of main-chain N–H···O=C hydrogen bonds, not from the sequence.

B-factor. B-factor (Debye–Waller factor) reflects atomic displacement in the crystal lattice. It is an experimental observable (units Å²), not a prediction; low values mean the atom is pinned down, high values mean it moves or is heterogeneous across the crystal.

pLDDT. pLDDT is the predicted lDDT-Cα score: AlphaFold's confidence that the local environment of each residue (all inter-atomic distances within 15 Å) is correctly placed. It is a per-residue number between 0 and 100, with higher meaning more reliable.

Nearest PDB structures. Nearest PDB neighbors are the top structural matches found by Foldseek when searching this structure against the entire Protein Data Bank. Each hit reports a TM-score (0 to 1; >0.5 almost always implies the same fold) and an E-value. These are *structural* homologs — they may share no detectable sequence similarity.

Solvent-accessible surface area. Accessible surface area quantifies burial. A residue with SASA near zero is packed into the hydrophobic core; one with SASA >100 Å² sits on the surface. Computed here via the Shrake–Rupley numerical algorithm with a 1.4 Å probe.

Rendered structure images. Structure images are PyMOL renders from six orthogonal camera directions. Cartoon representation draws helices as coils and strands as arrows; sticks shows the backbone as bonds; surface shows the solvent-excluded envelope. Rainbow coloring maps sequence position to hue (blue→red, N→C); chain coloring assigns a distinct color per polypeptide.

Backbone torsions (φ/ψ). φ (phi) and ψ (psi) are the two rotatable backbone dihedrals per residue: φ is the C(i-1)–N–Cα–C torsion, ψ is the N–Cα–C–N(i+1) torsion, both in degrees on (−180°, 180°]. α-helical residues cluster near (−60°, −45°); β-strand residues near (−120°, +130°). A Ramachandran plot is simply a scatter of (φ, ψ) for every residue.

Predicted aligned error. Predicted Aligned Error (PAE) is an AlphaFold confidence matrix: entry (i, j) is the expected error in the position of residue j, in ångströms, when the prediction is superimposed on the true structure at residue i. Low PAE within a block of residues means that block is internally rigid and well-predicted; high PAE between two blocks means their relative placement is uncertain even if each block individually is confident.

mmCIF coordinates. Structure coordinates are given as an mmCIF _atom_site loop: one row per atom with element, residue name, chain id, sequence number, and x/y/z position in Å. Only the four main-chain atoms per residue are included here; side chains are omitted to keep the record compact.

InterPro / GO / CATH / organism. Database cross-references. InterPro integrates a dozen domain/family signature databases into unified entries with residue-range hits. GO terms attach function/process/location labels with evidence codes. CATH codes position the fold in a four-level structural taxonomy. Organism is the NCBI-taxonomy species name.

Secondary structure (3-state, P-SEA). SS3 is a coarse helix/strand/coil call (letters a/b/c) made by the P-SEA algorithm from inter-Cα distances and dihedrals. It is less detailed than DSSP but needs only Cα po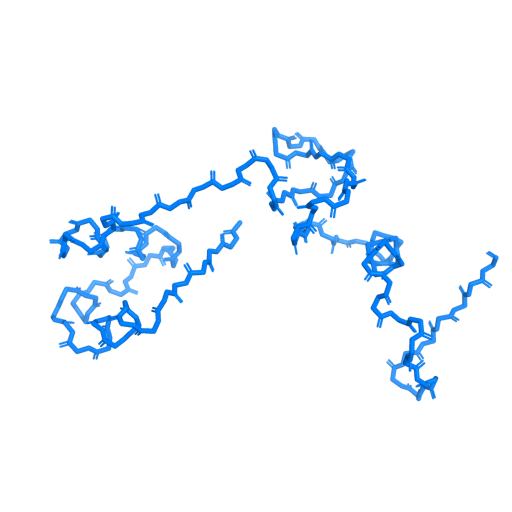sitions.

Sequence. Sequence gives the chain of amino acids in standard one-letter code (A=alanine, C=cysteine, …, Y=tyrosine), read N→C. It is the only feature that is directly encoded by the gene; all structural features are derived from the folded form of this sequence.